Protein AF-A0A536W4J8-F1 (afdb_monomer_lite)

pLDDT: mean 83.91, std 20.07, range [29.3, 98.25]

Structure (mmCIF, N/CA/C/O backbone):
data_AF-A0A536W4J8-F1
#
_entry.id   AF-A0A536W4J8-F1
#
loop_
_atom_site.group_PDB
_atom_site.id
_atom_site.type_symbol
_atom_site.label_atom_id
_atom_site.label_alt_id
_atom_site.label_comp_id
_atom_site.label_asym_id
_atom_site.label_entity_id
_atom_site.label_seq_id
_atom_site.pdbx_PDB_ins_code
_atom_site.Cartn_x
_atom_site.Cartn_y
_atom_site.Cartn_z
_atom_site.occupancy
_atom_site.B_iso_or_equiv
_atom_site.auth_seq_id
_atom_site.auth_comp_id
_atom_site.auth_asym_id
_atom_site.auth_atom_id
_atom_site.pdbx_PDB_model_num
ATOM 1 N N . MET A 1 1 ? -1.503 -5.683 -17.234 1.00 63.97 1 MET A N 1
ATOM 2 C CA . MET A 1 1 ? -1.154 -4.342 -16.707 1.00 63.97 1 MET A CA 1
ATOM 3 C C . MET A 1 1 ? -2.261 -3.307 -16.908 1.00 63.97 1 MET A C 1
ATOM 5 O O . MET A 1 1 ? -2.510 -2.572 -15.967 1.00 63.97 1 MET A O 1
ATOM 9 N N . VAL A 1 2 ? -2.976 -3.271 -18.048 1.00 87.00 2 VAL A N 1
ATOM 10 C CA . VAL A 1 2 ? -4.055 -2.279 -18.301 1.00 87.00 2 VAL A CA 1
ATOM 11 C C . VAL A 1 2 ? -5.099 -2.215 -17.176 1.00 87.00 2 VAL A C 1
ATOM 13 O O . VAL A 1 2 ? -5.416 -1.127 -16.714 1.00 87.00 2 VAL A O 1
ATOM 16 N N . LEU A 1 3 ? -5.571 -3.365 -16.677 1.00 88.25 3 LEU A N 1
ATOM 17 C CA . LEU A 1 3 ? -6.547 -3.411 -15.578 1.00 88.25 3 LEU A CA 1
ATOM 18 C C . LEU A 1 3 ? -6.020 -2.825 -14.262 1.00 88.25 3 LEU A C 1
ATOM 20 O O . LEU A 1 3 ? -6.793 -2.218 -13.538 1.00 88.25 3 LEU A O 1
ATOM 24 N N . ASN A 1 4 ? -4.723 -2.969 -13.970 1.00 93.31 4 ASN A N 1
ATOM 25 C CA . ASN A 1 4 ? -4.130 -2.404 -12.757 1.00 93.31 4 ASN A CA 1
ATOM 26 C C . ASN A 1 4 ? -4.104 -0.877 -12.816 1.00 93.31 4 ASN A C 1
ATOM 28 O O . ASN A 1 4 ? -4.568 -0.204 -11.905 1.00 93.31 4 ASN A O 1
ATOM 32 N N . ASN A 1 5 ? -3.611 -0.337 -13.932 1.00 92.31 5 ASN A N 1
ATOM 33 C CA . ASN A 1 5 ? -3.551 1.107 -14.130 1.00 92.31 5 ASN A CA 1
ATOM 34 C C . ASN A 1 5 ? -4.962 1.707 -14.146 1.00 92.31 5 ASN A C 1
ATOM 36 O O . ASN A 1 5 ? -5.191 2.757 -13.555 1.00 92.31 5 ASN A O 1
ATOM 40 N N . LEU A 1 6 ? -5.918 1.013 -14.775 1.00 93.81 6 LEU A N 1
ATOM 41 C CA . LEU A 1 6 ? -7.320 1.414 -14.764 1.00 93.81 6 LEU A CA 1
ATOM 42 C C . LEU A 1 6 ? -7.907 1.386 -13.350 1.00 93.81 6 LEU A C 1
ATOM 44 O O . LEU A 1 6 ? -8.605 2.322 -12.986 1.00 93.81 6 LEU A O 1
ATOM 48 N N . ALA A 1 7 ? -7.617 0.355 -12.554 1.00 94.56 7 ALA A N 1
ATOM 49 C CA . ALA A 1 7 ? -8.069 0.269 -11.169 1.00 94.56 7 ALA A CA 1
ATOM 50 C C . ALA A 1 7 ? -7.541 1.432 -10.323 1.00 94.56 7 ALA A C 1
ATOM 52 O O . ALA A 1 7 ? -8.321 2.065 -9.617 1.00 94.56 7 ALA A O 1
ATOM 53 N N . TRP A 1 8 ? -6.247 1.743 -10.443 1.00 93.00 8 TRP A N 1
ATOM 54 C CA . TRP A 1 8 ? -5.626 2.863 -9.740 1.00 93.00 8 TRP A CA 1
ATOM 55 C C . TRP A 1 8 ? -6.287 4.197 -10.105 1.00 93.00 8 TRP A C 1
ATOM 57 O O . TRP A 1 8 ? -6.802 4.893 -9.235 1.00 93.00 8 TRP A O 1
ATOM 67 N N . VAL A 1 9 ? -6.362 4.519 -11.402 1.00 95.50 9 V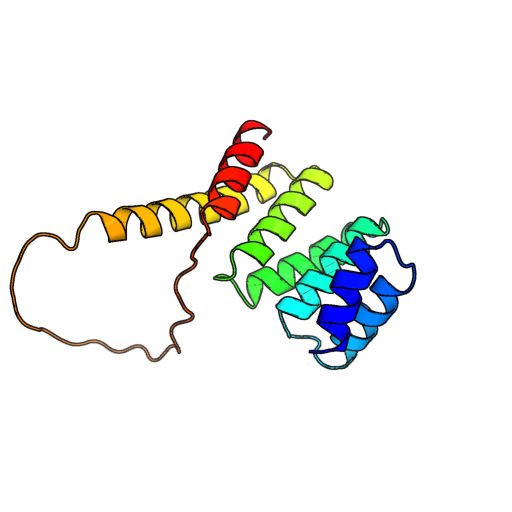AL A N 1
ATOM 68 C CA . VAL A 1 9 ? -6.960 5.779 -11.876 1.00 95.50 9 VAL A CA 1
ATOM 69 C C . VAL A 1 9 ? -8.445 5.868 -11.519 1.00 95.50 9 VAL A C 1
ATOM 71 O O . VAL A 1 9 ? -8.900 6.906 -11.049 1.00 95.50 9 VAL A O 1
ATOM 74 N N . ALA A 1 10 ? -9.205 4.784 -11.693 1.00 94.62 10 ALA A N 1
ATOM 75 C CA . ALA A 1 10 ? -10.605 4.723 -11.279 1.00 94.62 10 ALA A CA 1
ATOM 76 C C . ALA A 1 10 ? -10.750 4.970 -9.768 1.00 94.62 10 ALA A C 1
ATOM 78 O O . ALA A 1 10 ? -11.661 5.676 -9.342 1.00 94.62 10 ALA A O 1
ATOM 79 N N . GLY A 1 11 ? -9.822 4.438 -8.968 1.00 93.88 11 GLY A N 1
ATOM 80 C CA . GLY A 1 11 ? -9.745 4.664 -7.532 1.00 93.88 11 GLY A CA 1
ATOM 81 C C . GLY A 1 11 ? -9.570 6.132 -7.187 1.00 93.88 11 GLY A C 1
ATOM 82 O O . GLY A 1 11 ? -10.339 6.660 -6.385 1.00 93.88 11 GLY A O 1
ATOM 83 N N . GLU A 1 12 ? -8.606 6.800 -7.813 1.00 92.50 12 GLU A N 1
ATOM 84 C CA . GLU A 1 12 ? -8.347 8.232 -7.620 1.00 92.50 12 GLU A CA 1
ATOM 85 C C . GLU A 1 12 ? -9.549 9.098 -8.017 1.00 92.50 12 GLU A C 1
ATOM 87 O O . GLU A 1 12 ? -9.894 10.041 -7.307 1.00 92.50 12 GLU A O 1
ATOM 92 N N . LEU A 1 13 ? -10.261 8.718 -9.081 1.00 94.94 13 LEU A N 1
ATOM 93 C CA . LEU A 1 13 ? -11.487 9.387 -9.529 1.00 94.94 13 LEU A CA 1
ATOM 94 C C . LEU A 1 13 ? -12.724 9.071 -8.670 1.00 94.94 13 LEU A C 1
ATOM 96 O O . LEU A 1 13 ? -13.782 9.657 -8.887 1.00 94.94 13 LEU A O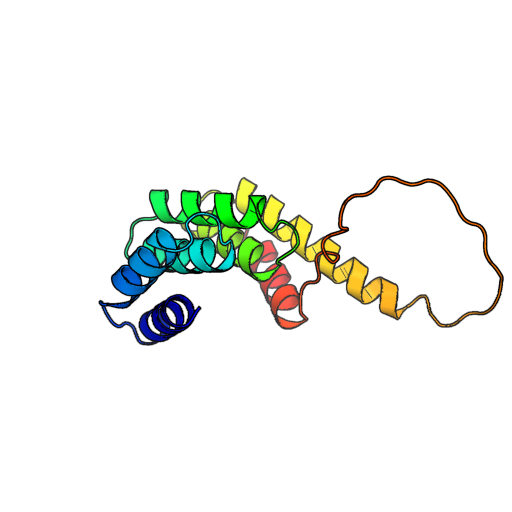 1
ATOM 100 N N . GLY A 1 14 ? -12.616 8.149 -7.709 1.00 92.31 14 GLY A N 1
ATOM 101 C CA . GLY A 1 14 ? -13.742 7.722 -6.877 1.00 92.31 14 GLY A CA 1
ATOM 102 C C . GLY A 1 14 ? -14.778 6.871 -7.620 1.00 92.31 14 GLY A C 1
ATOM 103 O O . GLY A 1 14 ? -15.915 6.763 -7.166 1.00 92.31 14 GLY A O 1
ATOM 104 N N . ASP A 1 15 ? -14.413 6.259 -8.749 1.00 94.56 15 ASP A N 1
ATOM 105 C CA . ASP A 1 15 ? -15.294 5.334 -9.457 1.00 94.56 15 ASP A CA 1
ATOM 106 C C . ASP A 1 15 ? -15.445 4.034 -8.653 1.00 94.56 15 ASP A C 1
ATOM 108 O O . ASP A 1 15 ? -14.482 3.310 -8.390 1.00 94.56 15 ASP A O 1
ATOM 112 N N . SER A 1 16 ? -16.693 3.702 -8.326 1.00 91.88 16 SER A N 1
ATOM 113 C CA . SER A 1 16 ? -17.105 2.443 -7.692 1.00 91.88 16 SER A CA 1
ATOM 114 C C . SER A 1 16 ? -16.550 1.172 -8.357 1.00 91.88 16 SER A C 1
ATOM 116 O O . SER A 1 16 ? -16.407 0.141 -7.702 1.00 91.88 16 SER A O 1
ATOM 118 N N . LYS A 1 17 ? -16.206 1.218 -9.651 1.00 94.50 17 LYS A N 1
ATOM 119 C CA . LYS A 1 17 ? -15.661 0.075 -10.397 1.00 94.50 17 LYS A CA 1
ATOM 120 C C . LYS A 1 17 ? -14.187 -0.204 -10.112 1.00 94.50 17 LYS A C 1
ATOM 122 O O . LYS A 1 17 ? -13.707 -1.269 -10.501 1.00 94.50 17 LYS A O 1
ATOM 127 N N . ALA A 1 18 ? -13.473 0.706 -9.445 1.00 96.62 18 ALA A N 1
ATOM 128 C CA . ALA A 1 18 ? -12.040 0.586 -9.180 1.00 96.62 18 ALA A CA 1
ATOM 129 C C . ALA A 1 18 ? -11.670 -0.759 -8.544 1.00 96.62 18 ALA A C 1
ATOM 131 O O . ALA A 1 18 ? -10.790 -1.465 -9.044 1.00 96.62 18 ALA A O 1
ATOM 132 N N . LEU A 1 19 ? -12.401 -1.151 -7.495 1.00 96.38 19 LEU A N 1
ATOM 133 C CA . LEU A 1 19 ? -12.161 -2.406 -6.789 1.00 96.38 19 LEU A CA 1
ATOM 134 C C . LEU A 1 19 ? -12.359 -3.617 -7.711 1.00 96.38 19 LEU A C 1
ATOM 136 O O . LEU A 1 19 ? -11.494 -4.485 -7.774 1.00 96.38 19 LEU A O 1
ATOM 140 N N . SER A 1 20 ? -13.419 -3.618 -8.525 1.00 96.75 20 SER A N 1
ATOM 141 C CA . SER A 1 20 ? -13.671 -4.696 -9.490 1.00 96.75 20 SER A CA 1
ATOM 142 C C . SER A 1 20 ? -12.543 -4.839 -10.519 1.00 96.75 20 SER A C 1
ATOM 144 O O . SER A 1 20 ? -12.183 -5.952 -10.908 1.00 96.75 20 SER A O 1
ATOM 146 N N . TYR A 1 21 ? -11.947 -3.731 -10.971 1.00 97.31 21 TYR A N 1
ATOM 147 C CA . TYR A 1 21 ? -10.793 -3.790 -11.872 1.00 97.31 21 TYR A CA 1
ATOM 148 C C . TYR A 1 21 ? -9.558 -4.380 -11.183 1.00 97.31 21 TYR A C 1
ATOM 150 O O . TYR A 1 21 ? -8.867 -5.202 -11.793 1.00 97.31 21 TYR A O 1
ATOM 158 N N . ALA A 1 22 ? -9.306 -4.018 -9.923 1.00 96.50 22 ALA A N 1
ATOM 159 C CA . ALA A 1 22 ? -8.196 -4.564 -9.146 1.00 96.50 22 ALA A CA 1
ATOM 160 C C . ALA A 1 22 ? -8.374 -6.057 -8.837 1.00 96.50 22 ALA A C 1
ATOM 162 O O . ALA A 1 22 ? -7.427 -6.826 -8.984 1.00 96.50 22 ALA A O 1
ATOM 163 N N . GLU A 1 23 ? -9.583 -6.501 -8.492 1.00 96.38 23 GLU A N 1
ATOM 164 C CA . GLU A 1 23 ? -9.903 -7.917 -8.267 1.00 96.38 23 GLU A CA 1
ATOM 165 C C . GLU A 1 23 ? -9.686 -8.757 -9.532 1.00 96.38 23 GLU A C 1
ATOM 167 O O . GLU A 1 23 ? -9.059 -9.821 -9.492 1.00 96.38 23 GLU A O 1
ATOM 172 N N . LYS A 1 24 ? -10.132 -8.252 -10.691 1.00 97.12 24 LYS A N 1
ATOM 173 C CA . LYS A 1 24 ? -9.871 -8.893 -11.989 1.00 97.12 24 LYS A CA 1
ATOM 174 C C . LYS A 1 24 ? -8.378 -8.942 -12.296 1.00 97.12 24 LYS A C 1
ATOM 176 O O . LYS A 1 24 ? -7.882 -9.973 -12.743 1.00 97.12 24 LYS A O 1
ATOM 181 N N . ALA A 1 25 ? -7.648 -7.856 -12.037 1.00 96.00 25 ALA A N 1
ATOM 182 C CA . ALA A 1 25 ? -6.198 -7.837 -12.199 1.00 96.00 25 ALA A CA 1
ATOM 183 C C . ALA A 1 25 ? -5.519 -8.876 -11.288 1.00 96.00 25 ALA A C 1
ATOM 185 O O . ALA A 1 25 ? -4.632 -9.596 -11.746 1.00 96.00 25 ALA A O 1
ATOM 186 N N . SER A 1 26 ? -5.969 -9.000 -10.036 1.00 96.12 26 SER A N 1
ATOM 187 C CA . SER A 1 26 ? -5.439 -9.959 -9.061 1.00 96.12 26 SER A CA 1
ATOM 188 C C . SER A 1 26 ? -5.742 -11.403 -9.446 1.00 96.12 26 SER A C 1
ATOM 190 O O . SER A 1 26 ? -4.869 -12.255 -9.338 1.00 96.12 26 SER A O 1
ATOM 192 N N . THR A 1 27 ? -6.921 -11.677 -10.006 1.00 96.19 27 THR A N 1
ATOM 193 C CA . THR A 1 27 ? -7.262 -13.008 -10.539 1.00 96.19 27 THR A CA 1
ATOM 194 C C . THR A 1 27 ? -6.303 -13.434 -11.654 1.00 96.19 27 THR A C 1
ATOM 196 O O . THR A 1 27 ? -5.894 -14.589 -11.717 1.00 96.19 27 THR A O 1
ATOM 199 N N . LEU A 1 28 ? -5.911 -12.499 -12.526 1.00 95.69 28 LEU A N 1
ATOM 200 C CA . LEU A 1 28 ? -4.998 -12.777 -13.639 1.00 95.69 28 LEU A CA 1
ATOM 201 C C . LEU A 1 28 ? -3.530 -12.887 -13.205 1.00 95.69 28 LEU A C 1
ATOM 203 O O . LEU A 1 28 ? -2.742 -13.552 -13.873 1.00 95.69 28 LEU A O 1
ATOM 207 N N . ALA A 1 29 ? -3.145 -12.210 -12.123 1.00 94.81 29 ALA A N 1
ATOM 208 C CA . ALA A 1 29 ? -1.769 -12.169 -11.639 1.00 94.81 29 ALA A CA 1
ATOM 209 C C . ALA A 1 29 ? -1.719 -12.024 -10.099 1.00 94.81 29 ALA A C 1
ATOM 211 O O . ALA A 1 29 ? -1.368 -10.960 -9.579 1.00 94.81 29 ALA A O 1
ATOM 212 N N . PRO A 1 30 ? -2.026 -13.102 -9.350 1.00 94.00 30 PRO A N 1
ATOM 213 C CA . PRO A 1 30 ? -2.267 -13.068 -7.896 1.00 94.00 30 PRO A CA 1
ATOM 214 C C . PRO A 1 30 ? -1.009 -12.879 -7.036 1.00 94.00 30 PRO A C 1
ATOM 216 O O . PRO A 1 30 ? -1.089 -12.728 -5.814 1.00 94.00 30 PRO A O 1
ATOM 219 N N . THR A 1 31 ? 0.165 -12.929 -7.659 1.00 94.25 31 THR A N 1
ATOM 220 C CA . THR A 1 31 ? 1.478 -12.755 -7.025 1.00 94.25 31 THR A CA 1
ATOM 221 C C . THR A 1 31 ? 2.214 -11.529 -7.554 1.00 94.25 31 THR A C 1
ATOM 223 O O . THR A 1 31 ? 3.378 -11.326 -7.225 1.00 94.25 31 THR A O 1
ATOM 226 N N . ASN A 1 32 ? 1.565 -10.696 -8.374 1.00 95.94 32 ASN A N 1
ATOM 227 C CA . ASN A 1 32 ? 2.179 -9.460 -8.831 1.00 95.94 32 ASN A CA 1
ATOM 228 C C . ASN A 1 32 ? 2.093 -8.397 -7.716 1.00 95.94 32 ASN A C 1
ATOM 230 O O . ASN A 1 32 ? 0.983 -8.029 -7.321 1.00 95.94 32 ASN A O 1
ATOM 234 N N . PRO A 1 33 ? 3.230 -7.877 -7.223 1.00 95.94 33 PRO A N 1
ATOM 235 C CA . PRO A 1 33 ? 3.254 -6.965 -6.083 1.00 95.94 33 PRO A CA 1
ATOM 236 C C . PRO A 1 33 ? 2.535 -5.639 -6.360 1.00 95.94 33 PRO A C 1
ATOM 238 O O . PRO A 1 33 ? 1.837 -5.152 -5.481 1.00 95.94 33 PRO A O 1
ATOM 241 N N . ALA A 1 34 ? 2.610 -5.092 -7.579 1.00 95.69 34 ALA A N 1
ATOM 242 C CA . ALA A 1 34 ? 1.924 -3.842 -7.927 1.00 95.69 34 ALA A CA 1
ATOM 243 C C . ALA A 1 34 ? 0.392 -3.997 -7.949 1.00 95.69 34 ALA A C 1
ATOM 245 O O . ALA A 1 34 ? -0.344 -3.073 -7.603 1.00 95.69 34 ALA A O 1
ATOM 246 N N . ILE A 1 35 ? -0.092 -5.183 -8.333 1.00 97.50 35 ILE A N 1
ATOM 247 C CA . ILE A 1 35 ? -1.525 -5.501 -8.330 1.00 97.50 35 ILE A CA 1
ATOM 248 C C . ILE A 1 35 ? -2.033 -5.713 -6.909 1.00 97.50 35 ILE A C 1
ATOM 250 O O . ILE A 1 35 ? -3.107 -5.228 -6.562 1.00 97.50 35 ILE A O 1
ATOM 254 N N . LEU A 1 36 ? -1.264 -6.420 -6.080 1.00 98.19 36 LEU A N 1
ATOM 255 C CA . LEU A 1 36 ? -1.588 -6.598 -4.666 1.00 98.19 36 LEU A CA 1
ATOM 256 C C . LEU A 1 36 ? -1.591 -5.262 -3.915 1.00 98.19 36 LEU A C 1
ATOM 258 O O . LEU A 1 36 ? -2.484 -5.037 -3.105 1.00 98.19 36 LEU A O 1
ATOM 262 N N . ASP A 1 37 ? -0.649 -4.372 -4.227 1.00 98.12 37 ASP A N 1
ATOM 263 C CA . ASP A 1 37 ? -0.594 -3.016 -3.683 1.00 98.12 37 ASP A CA 1
ATOM 264 C C . ASP A 1 37 ? -1.835 -2.193 -4.061 1.00 98.12 37 ASP A C 1
ATOM 266 O O . ASP A 1 37 ? -2.548 -1.697 -3.187 1.00 98.12 37 ASP A O 1
ATOM 270 N N . THR A 1 38 ? -2.172 -2.154 -5.356 1.00 97.62 38 THR A N 1
ATOM 271 C CA . THR A 1 38 ? -3.361 -1.443 -5.859 1.00 97.62 38 THR A CA 1
ATOM 272 C C . THR A 1 38 ? -4.648 -1.991 -5.237 1.00 97.62 38 THR A C 1
ATOM 274 O O . THR A 1 38 ? -5.485 -1.224 -4.760 1.00 97.62 38 THR A O 1
ATOM 277 N N . LEU A 1 39 ? -4.811 -3.318 -5.202 1.00 98.06 39 LEU A N 1
ATOM 278 C CA . LEU A 1 39 ? -5.970 -3.960 -4.582 1.00 98.06 39 LEU A CA 1
ATOM 279 C C . LEU A 1 39 ? -6.048 -3.643 -3.085 1.00 98.06 39 LEU A C 1
ATOM 281 O O . LEU A 1 39 ? -7.117 -3.295 -2.592 1.00 98.06 39 LEU A O 1
ATOM 285 N N . GLY A 1 40 ? -4.923 -3.722 -2.373 1.00 98.00 40 GLY A N 1
ATOM 286 C CA . GLY A 1 40 ? -4.856 -3.425 -0.948 1.00 98.00 40 GLY A CA 1
ATOM 287 C C . GLY A 1 40 ? -5.270 -1.989 -0.630 1.00 98.00 40 GLY A C 1
ATOM 288 O O . GLY A 1 40 ? -6.142 -1.773 0.208 1.00 98.00 40 GLY A O 1
ATOM 289 N N . MET A 1 41 ? -4.730 -1.012 -1.360 1.00 97.88 41 MET A N 1
ATOM 290 C CA . MET A 1 41 ? -5.096 0.402 -1.215 1.00 97.88 41 MET A CA 1
ATOM 291 C C . MET A 1 41 ? -6.590 0.657 -1.466 1.00 97.88 41 MET A C 1
ATOM 293 O O . MET A 1 41 ? -7.231 1.399 -0.716 1.00 97.88 41 MET A O 1
ATOM 297 N N . LEU A 1 42 ? -7.169 0.022 -2.491 1.00 97.75 42 LEU A N 1
ATOM 298 C CA . LEU A 1 42 ? -8.593 0.159 -2.808 1.00 97.75 42 LEU A CA 1
ATOM 299 C C . LEU A 1 42 ? -9.496 -0.498 -1.760 1.00 97.75 42 LEU A C 1
ATOM 301 O O . LEU A 1 42 ? -10.524 0.081 -1.413 1.00 97.75 42 LEU A O 1
ATOM 305 N N . LEU A 1 43 ? -9.105 -1.652 -1.215 1.00 97.75 43 LEU A N 1
ATOM 306 C CA . LEU A 1 43 ? -9.816 -2.307 -0.113 1.00 97.75 43 LEU A CA 1
ATOM 307 C C . LEU A 1 43 ? -9.856 -1.410 1.129 1.00 97.75 43 LEU A C 1
ATOM 309 O O . LEU A 1 43 ? -10.933 -1.174 1.674 1.00 97.75 43 LEU A O 1
ATOM 313 N N . VAL A 1 44 ? -8.716 -0.819 1.509 1.00 97.06 44 VAL A N 1
ATOM 314 C CA . VAL A 1 44 ? -8.634 0.142 2.624 1.00 97.06 44 VAL A CA 1
ATOM 315 C C . VAL A 1 44 ? -9.545 1.342 2.378 1.00 97.06 44 VAL A C 1
ATOM 317 O O . VAL A 1 44 ? -10.282 1.754 3.273 1.00 97.06 44 VAL A O 1
ATOM 320 N N . LYS A 1 45 ? -9.523 1.905 1.163 1.00 94.50 45 LYS A N 1
ATOM 321 C CA . LYS A 1 45 ? -10.388 3.033 0.787 1.00 94.50 45 LYS A CA 1
ATOM 322 C C . LYS A 1 45 ? -11.875 2.671 0.864 1.00 94.50 45 LYS A C 1
ATOM 324 O O . LYS A 1 45 ? -12.680 3.523 1.224 1.00 94.50 45 LYS A O 1
ATOM 329 N N . ASN A 1 46 ? -12.221 1.421 0.566 1.00 94.38 46 ASN A N 1
ATOM 330 C CA . ASN A 1 46 ? -13.583 0.897 0.627 1.00 94.38 46 ASN A CA 1
ATOM 331 C C . ASN A 1 46 ? -13.992 0.395 2.030 1.00 94.38 46 ASN A C 1
ATOM 333 O O . ASN A 1 46 ? -15.081 -0.147 2.193 1.00 94.38 46 ASN A O 1
ATOM 337 N N . GLY A 1 47 ? -13.134 0.567 3.043 1.00 94.94 47 GLY A N 1
ATOM 338 C CA . GLY A 1 47 ? -13.413 0.216 4.439 1.00 94.94 47 GLY A CA 1
ATOM 339 C C . GLY A 1 47 ? -12.991 -1.194 4.861 1.00 94.94 47 GLY A C 1
ATOM 340 O O . GLY A 1 47 ? -13.038 -1.498 6.053 1.00 94.94 47 GLY A O 1
ATOM 341 N N . ASP A 1 48 ? -12.516 -2.039 3.943 1.00 96.75 48 ASP A N 1
ATOM 342 C CA . ASP A 1 48 ? -11.988 -3.367 4.276 1.00 96.75 48 ASP A CA 1
ATOM 343 C C . ASP A 1 48 ? -10.502 -3.283 4.657 1.00 96.75 48 ASP A C 1
ATOM 345 O O . ASP A 1 48 ? -9.590 -3.642 3.906 1.00 96.75 48 ASP A O 1
ATOM 349 N N . MET A 1 49 ? -10.259 -2.748 5.856 1.00 97.38 49 MET A N 1
ATOM 350 C CA . MET A 1 49 ? -8.912 -2.556 6.396 1.00 97.38 49 MET A CA 1
ATOM 351 C C . MET A 1 49 ? -8.150 -3.880 6.547 1.00 97.38 49 MET A C 1
ATOM 353 O O . MET A 1 49 ? -6.945 -3.931 6.300 1.00 97.38 49 MET A O 1
ATOM 357 N N . ALA A 1 50 ? -8.842 -4.951 6.945 1.00 96.81 50 ALA A N 1
ATOM 358 C CA . ALA A 1 50 ? -8.223 -6.240 7.235 1.00 96.81 50 ALA A CA 1
ATOM 359 C C . ALA A 1 50 ? -7.671 -6.894 5.962 1.00 96.81 50 ALA A C 1
ATOM 361 O O . ALA A 1 50 ? -6.485 -7.228 5.908 1.00 96.81 50 ALA A O 1
ATOM 362 N N . GLN A 1 51 ? -8.495 -7.012 4.914 1.00 97.31 51 GLN A N 1
ATOM 363 C CA . GLN A 1 51 ? -8.021 -7.558 3.643 1.00 97.31 51 GLN A CA 1
ATOM 364 C C . GLN A 1 51 ? -7.001 -6.630 2.983 1.00 97.31 51 GLN A C 1
ATOM 366 O O . GLN A 1 51 ? -6.022 -7.100 2.403 1.00 97.31 51 GLN A O 1
ATOM 371 N N . GLY A 1 52 ? -7.198 -5.314 3.100 1.00 98.06 52 GLY A N 1
ATOM 372 C CA . GLY A 1 52 ? -6.263 -4.318 2.593 1.00 98.06 52 GLY A CA 1
ATOM 373 C C . GLY A 1 52 ? -4.844 -4.499 3.137 1.00 98.06 52 GLY A C 1
ATOM 374 O O . GLY A 1 52 ? -3.887 -4.592 2.362 1.00 98.06 52 GLY A O 1
ATOM 375 N N . LEU A 1 53 ? -4.716 -4.632 4.461 1.00 98.19 53 LEU A N 1
ATOM 376 C CA . LEU A 1 53 ? -3.443 -4.913 5.126 1.00 98.19 53 LEU A CA 1
ATOM 377 C C . LEU A 1 53 ? -2.831 -6.237 4.671 1.00 98.19 53 LEU A C 1
ATOM 379 O O . LEU A 1 53 ? -1.637 -6.272 4.380 1.00 98.19 53 LEU A O 1
ATOM 383 N N . GLU A 1 54 ? -3.626 -7.301 4.554 1.00 97.81 54 GLU A N 1
ATOM 384 C CA . GLU A 1 54 ? -3.135 -8.602 4.087 1.00 97.81 54 GLU A CA 1
ATOM 385 C C . GLU A 1 54 ? -2.495 -8.495 2.690 1.00 97.81 54 GLU A C 1
ATOM 387 O O . GLU A 1 54 ? -1.391 -9.003 2.458 1.00 97.81 54 GLU A O 1
ATOM 392 N N . LYS A 1 55 ? -3.149 -7.794 1.748 1.00 98.25 55 LYS A N 1
ATOM 393 C CA . LYS A 1 55 ? -2.614 -7.629 0.385 1.00 98.25 55 LYS A CA 1
ATOM 394 C C . LYS A 1 55 ? -1.360 -6.761 0.363 1.00 98.25 55 LYS A C 1
ATOM 396 O O . LYS A 1 55 ? -0.395 -7.135 -0.305 1.00 98.25 55 LYS A O 1
ATOM 401 N N . LEU A 1 56 ? -1.336 -5.666 1.123 1.00 98.25 56 LEU A N 1
ATOM 402 C CA . LEU A 1 56 ? -0.176 -4.772 1.215 1.00 98.25 56 LEU A CA 1
ATOM 403 C C . LEU A 1 56 ? 1.032 -5.448 1.872 1.00 98.25 56 LEU A C 1
ATOM 405 O O . LEU A 1 56 ? 2.151 -5.329 1.376 1.00 98.25 56 LEU A O 1
ATOM 409 N N . GLN A 1 57 ? 0.821 -6.224 2.936 1.00 97.81 57 GLN A N 1
ATOM 410 C CA . GLN A 1 57 ? 1.881 -7.013 3.566 1.00 97.81 57 GLN A CA 1
ATOM 411 C C . GLN A 1 57 ? 2.469 -8.028 2.586 1.00 97.81 57 GLN A C 1
ATOM 413 O O . GLN A 1 57 ? 3.689 -8.131 2.456 1.00 97.81 57 GLN A O 1
ATOM 418 N N . LYS A 1 58 ? 1.616 -8.744 1.844 1.00 97.75 58 LYS A N 1
ATOM 419 C CA . LYS A 1 58 ? 2.070 -9.684 0.815 1.00 97.75 58 LYS A CA 1
ATOM 420 C C . LYS A 1 58 ? 2.832 -8.974 -0.308 1.00 97.75 58 LYS A C 1
ATOM 422 O O . LYS A 1 58 ? 3.863 -9.475 -0.752 1.00 97.75 58 LYS A O 1
ATOM 427 N N . ALA A 1 59 ? 2.366 -7.805 -0.749 1.00 97.31 59 ALA A N 1
ATOM 428 C CA . ALA A 1 59 ? 3.056 -6.995 -1.750 1.00 97.31 59 ALA A CA 1
ATOM 429 C C . ALA A 1 59 ? 4.460 -6.580 -1.273 1.00 97.31 59 ALA A C 1
ATOM 431 O O . ALA A 1 59 ? 5.433 -6.780 -2.000 1.00 97.31 59 ALA A O 1
ATOM 432 N N . ALA A 1 60 ? 4.582 -6.091 -0.035 1.00 95.88 60 ALA A N 1
ATOM 433 C CA . ALA A 1 60 ? 5.855 -5.687 0.562 1.00 95.88 60 ALA A CA 1
ATOM 434 C C . ALA A 1 60 ? 6.823 -6.868 0.770 1.00 95.88 60 ALA A C 1
ATOM 436 O O . ALA A 1 60 ? 8.035 -6.700 0.661 1.00 95.88 60 ALA A O 1
ATOM 437 N N . GLN A 1 61 ? 6.309 -8.075 1.032 1.00 95.56 61 GLN A N 1
ATOM 438 C CA . GLN A 1 61 ? 7.123 -9.296 1.103 1.00 95.56 61 GLN A CA 1
ATOM 439 C C . GLN A 1 61 ? 7.663 -9.719 -0.269 1.00 95.56 61 GLN A C 1
ATOM 441 O O . GLN A 1 61 ? 8.808 -10.153 -0.372 1.00 95.56 61 GLN A O 1
ATOM 446 N N . LEU A 1 62 ? 6.850 -9.594 -1.322 1.00 94.88 62 LEU A N 1
ATOM 447 C CA . LEU A 1 62 ? 7.223 -9.969 -2.691 1.00 94.88 62 LEU A CA 1
ATOM 448 C C . LEU A 1 62 ? 8.149 -8.944 -3.354 1.00 94.88 62 LEU A C 1
ATOM 450 O O . LEU A 1 62 ? 8.962 -9.308 -4.201 1.00 94.88 62 LEU A O 1
ATOM 454 N N . ALA A 1 63 ? 8.025 -7.674 -2.975 1.00 93.44 63 ALA A N 1
ATOM 455 C CA . ALA A 1 63 ? 8.824 -6.579 -3.502 1.00 93.44 63 ALA A CA 1
ATOM 456 C C . ALA A 1 63 ? 9.380 -5.704 -2.365 1.00 93.44 63 ALA A C 1
ATOM 458 O O . ALA A 1 63 ? 9.000 -4.539 -2.221 1.00 93.44 63 ALA A O 1
ATOM 459 N N . PRO A 1 64 ? 10.311 -6.239 -1.553 1.00 91.50 64 PRO A N 1
ATOM 460 C CA . PRO A 1 64 ? 10.833 -5.555 -0.370 1.00 91.50 64 PRO A CA 1
ATOM 461 C C . PRO A 1 64 ? 11.654 -4.302 -0.691 1.00 91.50 64 PRO A C 1
ATOM 463 O O . PRO A 1 64 ? 12.018 -3.567 0.225 1.00 91.50 64 PRO A O 1
ATOM 466 N N . ASN A 1 65 ? 11.972 -4.072 -1.960 1.00 89.88 65 ASN A N 1
ATOM 467 C CA . ASN A 1 65 ? 12.732 -2.941 -2.470 1.00 89.88 65 ASN A CA 1
ATOM 468 C C . ASN A 1 65 ? 11.866 -1.877 -3.171 1.00 89.88 65 ASN A C 1
ATOM 470 O O . ASN A 1 65 ? 12.410 -0.892 -3.662 1.00 89.88 65 ASN A O 1
ATOM 474 N N . GLN A 1 66 ? 10.544 -2.050 -3.216 1.00 91.38 66 GLN A N 1
ATOM 475 C CA . GLN A 1 66 ? 9.630 -1.055 -3.772 1.00 91.38 66 GLN A CA 1
ATOM 476 C C . GLN A 1 66 ? 9.180 -0.099 -2.666 1.00 91.38 66 GLN A C 1
ATOM 478 O O . GLN A 1 66 ? 8.374 -0.462 -1.806 1.00 91.38 66 GLN A O 1
ATOM 483 N N . ALA A 1 67 ? 9.711 1.125 -2.691 1.00 93.38 67 ALA A N 1
ATOM 484 C CA . ALA A 1 67 ? 9.459 2.116 -1.650 1.00 93.38 67 ALA A CA 1
ATOM 485 C C . ALA A 1 67 ? 7.973 2.482 -1.524 1.00 93.38 67 ALA A C 1
ATOM 487 O O . ALA A 1 67 ? 7.452 2.508 -0.411 1.00 93.38 67 ALA A O 1
ATOM 488 N N . ASP A 1 68 ? 7.280 2.661 -2.652 1.00 92.94 68 ASP A N 1
ATOM 489 C CA . ASP A 1 68 ? 5.861 3.036 -2.671 1.00 92.94 68 ASP A CA 1
ATOM 490 C C . ASP A 1 68 ? 4.979 1.999 -1.963 1.00 92.94 68 ASP A C 1
ATOM 492 O O . ASP A 1 68 ? 4.141 2.354 -1.140 1.00 92.94 68 ASP A O 1
ATOM 496 N N . ILE A 1 69 ? 5.236 0.705 -2.188 1.00 95.69 69 ILE A N 1
ATOM 497 C CA . ILE A 1 69 ? 4.476 -0.390 -1.563 1.00 95.69 69 ILE A CA 1
ATOM 498 C C . ILE A 1 69 ? 4.661 -0.379 -0.041 1.00 95.69 69 ILE A C 1
ATOM 500 O O . ILE A 1 69 ? 3.702 -0.516 0.722 1.00 95.69 69 ILE A O 1
ATOM 504 N N . ARG A 1 70 ? 5.899 -0.184 0.430 1.00 96.25 70 ARG A N 1
ATOM 505 C CA . ARG A 1 70 ? 6.172 -0.058 1.870 1.00 96.25 70 ARG A CA 1
ATOM 506 C C . ARG A 1 70 ? 5.522 1.186 2.463 1.00 96.25 70 ARG A C 1
ATOM 508 O O . ARG A 1 70 ? 5.021 1.133 3.583 1.00 96.25 70 ARG A O 1
ATOM 515 N N . LEU A 1 71 ? 5.497 2.288 1.719 1.00 96.19 71 LEU A N 1
ATOM 516 C CA . LEU A 1 71 ? 4.874 3.532 2.154 1.00 96.19 71 LEU A CA 1
ATOM 517 C C . LEU A 1 71 ? 3.348 3.394 2.252 1.00 96.19 71 LEU A C 1
ATOM 519 O O . LEU A 1 71 ? 2.754 3.832 3.239 1.00 96.19 71 LEU A O 1
ATOM 523 N N . HIS A 1 72 ? 2.711 2.724 1.290 1.00 96.94 72 HIS A N 1
ATOM 524 C CA . HIS A 1 72 ? 1.291 2.371 1.342 1.00 96.94 72 HIS A CA 1
ATOM 525 C C . HIS A 1 72 ? 0.964 1.468 2.536 1.00 96.94 72 HIS A C 1
ATOM 527 O O . HIS A 1 72 ? -0.011 1.720 3.254 1.00 96.94 72 HIS A O 1
ATOM 533 N N . LEU A 1 73 ? 1.805 0.464 2.809 1.00 98.06 73 LEU A N 1
ATOM 534 C CA . LEU A 1 73 ? 1.672 -0.381 3.994 1.00 98.06 73 LEU A CA 1
ATOM 535 C C . LEU A 1 73 ? 1.793 0.444 5.284 1.00 98.06 73 LEU A C 1
ATOM 537 O O . LEU A 1 73 ? 0.910 0.364 6.135 1.00 98.06 73 LEU A O 1
ATOM 541 N N . ALA A 1 74 ? 2.820 1.286 5.410 1.00 97.31 74 ALA A N 1
ATOM 542 C CA . ALA A 1 74 ? 3.018 2.145 6.575 1.00 97.31 74 ALA A CA 1
ATOM 543 C C . ALA A 1 74 ? 1.818 3.073 6.819 1.00 97.31 74 ALA A C 1
ATOM 545 O O . ALA A 1 74 ? 1.277 3.114 7.923 1.00 97.31 74 ALA A O 1
ATOM 546 N N . LYS A 1 75 ? 1.337 3.764 5.779 1.00 96.31 75 LYS A N 1
ATOM 547 C CA . LYS A 1 75 ? 0.134 4.612 5.839 1.00 96.31 75 LYS A CA 1
ATOM 548 C C . LYS A 1 75 ? -1.096 3.842 6.307 1.00 96.31 75 LYS A C 1
ATOM 550 O O . LYS A 1 75 ? -1.893 4.356 7.090 1.00 96.31 75 LYS A O 1
ATOM 555 N N . THR A 1 76 ? -1.257 2.617 5.822 1.00 97.38 76 THR A N 1
ATOM 556 C CA . THR A 1 76 ? -2.389 1.765 6.189 1.00 97.38 76 THR A CA 1
ATOM 557 C C . THR A 1 76 ? -2.287 1.308 7.641 1.00 97.38 76 THR A C 1
ATOM 559 O O . THR A 1 76 ? -3.274 1.385 8.366 1.00 97.38 76 THR A O 1
ATOM 562 N N . LEU A 1 77 ? -1.094 0.934 8.107 1.00 97.62 77 LEU A N 1
ATOM 563 C CA . LEU A 1 77 ? -0.838 0.582 9.507 1.00 97.62 77 LEU A CA 1
ATOM 564 C C . LEU A 1 77 ? -1.125 1.757 10.456 1.00 97.62 77 LEU A C 1
ATOM 566 O O . LEU A 1 77 ? -1.757 1.559 11.491 1.00 97.62 77 LEU A O 1
ATOM 570 N N . ILE A 1 78 ? -0.768 2.990 10.070 1.00 96.62 78 ILE A N 1
ATOM 571 C CA . ILE A 1 78 ? -1.130 4.205 10.824 1.00 96.62 78 ILE A CA 1
ATOM 572 C C . ILE A 1 78 ? -2.650 4.331 10.944 1.00 96.62 78 ILE A C 1
ATOM 574 O O . ILE A 1 78 ? -3.162 4.536 12.044 1.00 96.62 78 ILE A O 1
ATOM 578 N N . LYS A 1 79 ? -3.379 4.183 9.830 1.00 95.00 79 LYS A N 1
ATOM 579 C CA . LYS A 1 79 ? -4.850 4.246 9.818 1.00 95.00 79 LYS A CA 1
ATOM 580 C C . LYS A 1 79 ? -5.493 3.127 10.641 1.00 95.00 79 LYS A C 1
ATOM 582 O O . LYS A 1 79 ? -6.540 3.350 11.238 1.00 95.00 79 LYS A O 1
ATOM 587 N N . ALA A 1 80 ? -4.873 1.950 10.679 1.00 95.06 80 ALA A N 1
ATOM 588 C CA . ALA A 1 80 ? -5.312 0.816 11.486 1.00 95.06 80 ALA A CA 1
ATOM 589 C C . ALA A 1 80 ? -4.956 0.954 12.981 1.00 95.06 80 ALA A C 1
ATOM 591 O O . ALA A 1 80 ? -5.414 0.153 13.791 1.00 95.06 80 ALA A O 1
ATOM 592 N N . GLY A 1 81 ? -4.151 1.954 13.355 1.00 95.50 81 GLY A N 1
ATOM 593 C CA . GLY A 1 81 ? -3.706 2.192 14.730 1.00 95.50 81 GLY A CA 1
ATOM 594 C C . GLY A 1 81 ? -2.460 1.404 15.147 1.00 95.50 81 GLY A C 1
ATOM 595 O O . GLY A 1 81 ? -1.959 1.616 16.252 1.00 95.50 81 GLY A O 1
ATOM 596 N N . ASP A 1 82 ? -1.901 0.559 14.274 1.00 96.25 82 ASP A N 1
ATOM 597 C CA . ASP A 1 82 ? -0.651 -0.165 14.530 1.00 96.25 82 ASP A CA 1
ATOM 598 C C . ASP A 1 82 ? 0.567 0.724 14.239 1.00 96.25 82 ASP A C 1
ATOM 600 O O . ASP A 1 82 ? 1.312 0.575 13.264 1.00 96.25 82 ASP A O 1
ATOM 604 N N . LYS A 1 83 ? 0.755 1.707 15.120 1.00 95.19 83 LYS A N 1
ATOM 605 C CA . LYS A 1 83 ? 1.851 2.676 15.046 1.00 95.19 83 LYS A CA 1
ATOM 606 C C . LYS A 1 83 ? 3.232 2.027 15.136 1.00 95.19 83 LYS A C 1
ATOM 608 O O . LYS A 1 83 ? 4.181 2.538 14.545 1.00 95.19 83 LYS A O 1
ATOM 613 N N . ALA A 1 84 ? 3.352 0.925 15.876 1.00 96.38 84 ALA A N 1
ATOM 614 C CA . ALA A 1 84 ? 4.621 0.231 16.066 1.00 96.38 84 ALA A CA 1
ATOM 615 C C . ALA A 1 84 ? 5.081 -0.426 14.759 1.00 96.38 84 ALA A C 1
ATOM 617 O O . ALA A 1 84 ? 6.218 -0.212 14.330 1.00 96.38 84 ALA A O 1
ATOM 618 N N . ALA A 1 85 ? 4.188 -1.157 14.085 1.00 95.25 85 ALA A N 1
ATOM 619 C CA . ALA A 1 85 ? 4.489 -1.732 12.780 1.00 95.25 85 ALA A CA 1
ATOM 620 C C . ALA A 1 85 ? 4.706 -0.643 11.717 1.00 95.25 85 ALA A C 1
ATOM 622 O O . ALA A 1 85 ? 5.640 -0.745 10.923 1.00 95.25 85 ALA A O 1
ATOM 623 N N . ALA A 1 86 ? 3.907 0.431 11.737 1.00 96.69 86 ALA A N 1
ATOM 624 C CA . ALA A 1 86 ? 4.093 1.557 10.824 1.00 96.69 86 ALA A CA 1
ATOM 625 C C . ALA A 1 86 ? 5.481 2.197 10.961 1.00 96.69 86 ALA A C 1
ATOM 627 O O . ALA A 1 86 ? 6.155 2.428 9.957 1.00 96.69 86 ALA A O 1
ATOM 628 N N . ARG A 1 87 ? 5.930 2.456 12.199 1.00 96.50 87 ARG A N 1
ATOM 629 C CA . ARG A 1 87 ? 7.244 3.053 12.463 1.00 96.50 87 ARG A CA 1
ATOM 630 C C . ARG A 1 87 ? 8.368 2.193 11.888 1.00 96.50 87 ARG A C 1
ATOM 632 O O . ARG A 1 87 ? 9.252 2.733 11.233 1.00 96.50 87 ARG A O 1
ATOM 639 N N . LYS A 1 88 ? 8.291 0.870 12.051 1.00 95.19 88 LYS A N 1
ATOM 640 C CA . LYS A 1 88 ? 9.282 -0.065 11.502 1.00 95.19 88 LYS A CA 1
ATOM 641 C C . LYS A 1 88 ? 9.408 0.047 9.978 1.00 95.19 88 LYS A C 1
ATOM 643 O O . LYS A 1 88 ? 10.521 0.081 9.461 1.00 95.19 88 LYS A O 1
ATOM 648 N N . GLU A 1 89 ? 8.291 0.118 9.256 1.00 94.75 89 GLU A N 1
ATOM 649 C CA . GLU A 1 89 ? 8.316 0.272 7.793 1.00 94.75 89 GLU A CA 1
ATOM 650 C C . GLU A 1 89 ? 8.889 1.633 7.366 1.00 94.75 89 GLU A C 1
ATOM 652 O O . GLU A 1 89 ? 9.684 1.712 6.428 1.00 94.75 89 GLU A O 1
ATOM 657 N N . LEU A 1 90 ? 8.544 2.704 8.085 1.00 95.00 90 LEU A N 1
ATOM 658 C CA . LEU A 1 90 ? 9.053 4.050 7.808 1.00 95.00 90 LEU A CA 1
ATOM 659 C C . LEU A 1 90 ? 10.553 4.194 8.100 1.00 95.00 90 LEU A C 1
ATOM 661 O O . LEU A 1 90 ? 11.254 4.860 7.345 1.00 95.00 90 LEU A O 1
ATOM 665 N N . GLU A 1 91 ? 11.068 3.556 9.151 1.00 93.50 91 GLU A N 1
ATOM 666 C CA . GLU A 1 91 ? 12.503 3.547 9.467 1.00 93.50 91 GLU A CA 1
ATOM 667 C C . GLU A 1 91 ? 13.324 2.874 8.360 1.00 93.50 91 GLU A C 1
ATOM 669 O O . GLU A 1 91 ? 14.378 3.381 7.975 1.00 93.50 91 GLU A O 1
ATOM 674 N N . VAL A 1 92 ? 12.817 1.776 7.787 1.00 91.38 92 VAL A N 1
ATOM 675 C CA . VAL A 1 92 ? 13.445 1.111 6.633 1.00 91.38 92 VAL A CA 1
ATOM 676 C C . VAL A 1 92 ? 13.506 2.051 5.422 1.00 91.38 92 VAL A C 1
ATOM 678 O O . VAL A 1 92 ? 14.528 2.116 4.737 1.00 91.38 92 VAL A O 1
ATOM 681 N N . LEU A 1 93 ? 12.437 2.811 5.166 1.00 92.06 93 LEU A N 1
ATOM 682 C CA . LEU A 1 93 ? 12.392 3.788 4.073 1.00 92.06 93 LEU A CA 1
ATOM 683 C C . LEU A 1 93 ? 13.310 4.998 4.310 1.00 92.06 93 LEU A C 1
ATOM 685 O O . LEU A 1 93 ? 13.961 5.473 3.376 1.00 92.06 93 LEU A O 1
ATOM 689 N N . ALA A 1 94 ? 13.405 5.475 5.552 1.00 90.44 94 ALA A N 1
ATOM 690 C CA . ALA A 1 94 ? 14.305 6.563 5.925 1.00 90.44 94 ALA A CA 1
ATOM 691 C C . ALA A 1 94 ? 15.770 6.171 5.684 1.00 90.44 94 ALA A C 1
ATOM 693 O O . ALA A 1 94 ? 16.495 6.879 4.987 1.00 90.44 94 ALA A O 1
ATOM 694 N N . GLN A 1 95 ? 16.172 4.977 6.132 1.00 86.31 95 GLN A N 1
ATOM 695 C CA . GLN A 1 95 ? 17.522 4.455 5.897 1.00 86.31 95 GLN A CA 1
ATOM 696 C C . GLN A 1 95 ? 17.842 4.334 4.401 1.00 86.31 95 GLN A C 1
ATOM 698 O O . GLN A 1 95 ? 18.948 4.655 3.975 1.00 86.31 95 GLN A O 1
ATOM 703 N N . ALA A 1 96 ? 16.882 3.905 3.578 1.00 83.19 96 ALA A N 1
ATOM 704 C CA . ALA A 1 96 ? 17.070 3.832 2.130 1.00 83.19 96 ALA A CA 1
ATOM 705 C C . ALA A 1 96 ? 17.292 5.210 1.479 1.00 83.19 96 ALA A C 1
ATOM 707 O O . ALA A 1 96 ? 18.037 5.320 0.502 1.00 83.19 96 ALA A O 1
ATOM 708 N N . SER A 1 97 ? 16.680 6.258 2.032 1.00 74.31 97 SER A N 1
ATOM 709 C CA . SER A 1 97 ? 16.860 7.645 1.586 1.00 74.31 97 SER A CA 1
ATOM 710 C C . SER A 1 97 ? 18.262 8.157 1.927 1.00 74.31 97 SER A C 1
ATOM 712 O O . SER A 1 97 ? 18.943 8.723 1.071 1.00 74.31 97 SER A O 1
ATOM 714 N N . ASP A 1 98 ? 18.740 7.866 3.139 1.00 69.25 98 ASP A N 1
ATOM 715 C CA . ASP A 1 98 ? 20.086 8.234 3.593 1.00 69.25 98 ASP A CA 1
ATOM 716 C C . ASP A 1 98 ? 21.178 7.541 2.768 1.00 69.25 98 ASP A C 1
ATOM 718 O O . ASP A 1 98 ? 22.203 8.140 2.451 1.00 69.25 98 ASP A O 1
ATOM 722 N N . GLN A 1 99 ? 20.952 6.290 2.352 1.00 64.75 99 GLN A N 1
ATOM 723 C CA . GLN A 1 99 ? 21.868 5.552 1.473 1.00 64.75 99 GLN A CA 1
ATOM 724 C C . GLN A 1 99 ? 21.907 6.124 0.048 1.00 64.75 99 GLN A C 1
ATOM 726 O O . GLN A 1 99 ? 22.960 6.112 -0.594 1.00 64.75 99 GLN A O 1
ATOM 731 N N . ALA A 1 100 ? 20.782 6.638 -0.458 1.00 62.84 100 ALA A N 1
ATOM 732 C CA . ALA A 1 100 ? 20.742 7.336 -1.742 1.00 62.84 100 ALA A CA 1
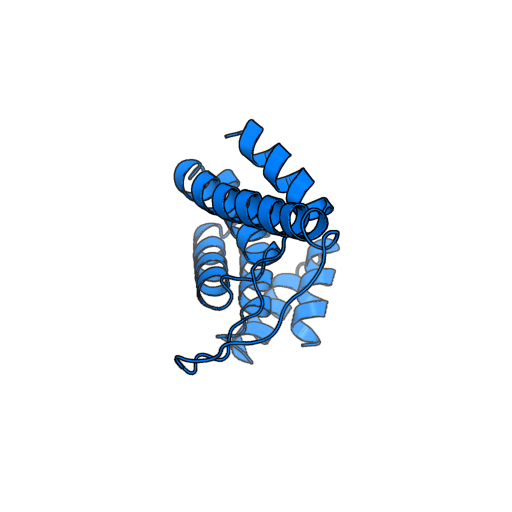ATOM 733 C C . ALA A 1 100 ? 21.475 8.689 -1.669 1.00 62.84 100 ALA A C 1
ATOM 735 O O . ALA A 1 100 ? 22.242 9.018 -2.573 1.00 62.84 100 ALA A O 1
ATOM 736 N N . ALA A 1 101 ? 21.315 9.427 -0.565 1.00 57.69 101 ALA A N 1
ATOM 737 C CA . ALA A 1 101 ? 22.019 10.685 -0.316 1.00 57.69 101 ALA A CA 1
ATOM 738 C C . ALA A 1 101 ? 23.529 10.482 -0.066 1.00 57.69 101 ALA A C 1
ATOM 740 O O . ALA A 1 101 ? 24.350 11.235 -0.586 1.00 57.69 101 ALA A O 1
ATOM 741 N N . GLY A 1 102 ? 23.910 9.430 0.667 1.00 52.22 102 GLY A N 1
ATOM 742 C CA . GLY A 1 102 ? 25.302 9.080 0.969 1.00 52.22 102 GLY A CA 1
ATOM 743 C C . GLY A 1 102 ? 26.104 8.636 -0.257 1.00 52.22 102 GLY A C 1
ATOM 744 O O . GLY A 1 102 ? 27.270 9.002 -0.385 1.00 52.22 102 GLY A O 1
ATOM 745 N N . LYS A 1 103 ? 25.472 7.944 -1.219 1.00 52.75 103 LYS A N 1
ATOM 746 C CA . LYS A 1 103 ? 26.087 7.649 -2.530 1.00 52.75 103 LYS A CA 1
ATOM 747 C C . LYS A 1 103 ? 26.344 8.897 -3.370 1.00 52.75 103 LYS A C 1
ATOM 749 O O . LYS A 1 103 ? 27.227 8.882 -4.216 1.00 52.75 103 LYS A O 1
ATOM 754 N N . SER A 1 104 ? 25.633 9.990 -3.108 1.00 42.56 104 SER A N 1
ATOM 755 C CA . SER A 1 104 ? 25.895 11.270 -3.764 1.00 42.56 104 SER A CA 1
ATOM 756 C C . SER A 1 104 ? 27.095 12.021 -3.162 1.00 42.56 104 SER A C 1
ATOM 758 O O . SER A 1 104 ? 27.505 13.035 -3.724 1.00 42.56 104 SER A O 1
ATOM 760 N N . ALA A 1 105 ? 27.675 11.540 -2.051 1.00 42.78 105 ALA A N 1
ATOM 761 C CA . ALA A 1 105 ? 28.771 12.199 -1.335 1.00 42.78 105 ALA A CA 1
ATOM 762 C C . ALA A 1 105 ? 30.134 11.473 -1.405 1.00 42.78 105 ALA A C 1
ATOM 764 O O . ALA A 1 105 ? 31.125 12.036 -0.942 1.00 42.78 105 ALA A O 1
ATOM 765 N N . THR A 1 106 ? 30.230 10.266 -1.986 1.00 43.16 106 THR A N 1
ATOM 766 C CA . THR A 1 106 ? 31.499 9.500 -2.034 1.00 43.16 106 THR A CA 1
ATOM 767 C C . THR A 1 106 ? 32.153 9.354 -3.411 1.00 43.16 106 THR A C 1
ATOM 769 O O . THR A 1 106 ? 33.305 8.933 -3.466 1.00 43.16 106 THR A O 1
ATOM 772 N N . ASP A 1 107 ? 31.533 9.794 -4.508 1.00 42.00 107 ASP A N 1
ATOM 773 C CA . ASP A 1 107 ? 32.121 9.656 -5.858 1.00 42.00 107 ASP A CA 1
ATOM 774 C C . ASP A 1 107 ? 32.966 10.872 -6.291 1.00 42.00 107 ASP A C 1
ATOM 776 O O . ASP A 1 107 ? 33.019 11.250 -7.460 1.00 42.00 107 ASP A O 1
ATOM 780 N N . ALA A 1 108 ? 33.672 11.494 -5.342 1.00 44.88 108 ALA A N 1
ATOM 781 C CA . ALA A 1 108 ? 34.627 12.567 -5.615 1.00 44.88 108 ALA A CA 1
ATOM 782 C C . ALA A 1 108 ? 35.935 12.403 -4.823 1.00 44.88 108 ALA A C 1
ATOM 784 O O . ALA A 1 108 ? 36.395 13.344 -4.179 1.00 44.88 108 ALA A O 1
ATOM 785 N N . LYS A 1 109 ? 36.559 11.216 -4.867 1.00 36.97 109 LYS A N 1
ATOM 786 C CA . LYS A 1 109 ? 38.022 11.072 -4.712 1.00 36.97 109 LYS A CA 1
ATOM 787 C C . LYS A 1 109 ? 38.521 9.691 -5.169 1.00 36.97 109 LYS A C 1
ATOM 789 O O . LYS A 1 109 ? 38.526 8.740 -4.407 1.00 36.97 109 LYS A O 1
ATOM 794 N N . GLY A 1 110 ? 38.960 9.643 -6.428 1.00 34.00 110 GLY A N 1
ATOM 795 C CA . GLY A 1 110 ? 40.184 8.984 -6.907 1.00 34.00 110 GLY A CA 1
ATOM 796 C C . GLY A 1 110 ? 40.488 7.508 -6.589 1.00 34.00 110 GLY A C 1
ATOM 797 O O . GLY A 1 110 ? 40.817 7.168 -5.463 1.00 34.00 110 GLY A O 1
ATOM 798 N N . SER A 1 111 ? 40.668 6.750 -7.684 1.00 36.06 111 SER A N 1
ATOM 799 C CA . SER A 1 111 ? 41.711 5.722 -7.902 1.00 36.06 111 SER A CA 1
ATOM 800 C C . SER A 1 111 ? 41.587 4.347 -7.222 1.00 36.06 111 SER A C 1
ATOM 802 O O . SER A 1 111 ? 41.792 4.222 -6.021 1.00 36.06 111 SER A O 1
ATOM 804 N N . GLY A 1 112 ? 41.537 3.295 -8.056 1.00 29.30 112 GLY A N 1
ATOM 805 C CA . GLY A 1 112 ? 42.317 2.071 -7.810 1.00 29.30 112 GLY A CA 1
ATOM 806 C C . GLY A 1 112 ? 41.574 0.743 -7.972 1.00 29.30 112 GLY A C 1
ATOM 807 O O . GLY A 1 112 ? 40.844 0.341 -7.081 1.00 29.30 112 GLY A O 1
ATOM 808 N N . ALA A 1 113 ? 41.819 0.092 -9.112 1.00 35.81 113 ALA A N 1
ATOM 809 C CA . ALA A 1 113 ? 41.789 -1.344 -9.421 1.00 35.81 113 ALA A CA 1
ATOM 810 C C . ALA A 1 113 ? 41.135 -2.354 -8.442 1.00 35.81 113 ALA A C 1
ATOM 812 O O . ALA A 1 113 ? 41.560 -2.521 -7.305 1.00 35.81 113 ALA A O 1
ATOM 813 N N . GLU A 1 114 ? 40.178 -3.107 -9.002 1.00 40.03 114 GLU A N 1
ATOM 814 C CA . GLU A 1 114 ? 39.931 -4.553 -8.844 1.00 40.03 114 GLU A CA 1
ATOM 815 C C . GLU A 1 114 ? 40.476 -5.287 -7.606 1.00 40.03 114 GLU A C 1
ATOM 817 O O . GLU A 1 114 ? 41.679 -5.487 -7.470 1.00 40.03 114 GLU A O 1
ATOM 822 N N . GLN A 1 115 ? 39.569 -5.937 -6.863 1.00 38.69 115 GLN A N 1
ATOM 823 C CA . GLN A 1 115 ? 39.646 -7.395 -6.719 1.00 38.69 115 GLN A CA 1
ATOM 824 C C . GLN A 1 115 ? 38.303 -8.037 -6.350 1.00 38.69 115 GLN A C 1
ATOM 826 O O . GLN A 1 115 ? 37.468 -7.502 -5.627 1.00 38.69 115 GLN A O 1
ATOM 831 N N . GLN A 1 116 ? 38.123 -9.201 -6.957 1.00 48.28 116 GLN A N 1
ATOM 832 C CA . GLN A 1 116 ? 36.906 -9.954 -7.202 1.00 48.28 116 GLN A CA 1
ATOM 833 C C . GLN A 1 116 ? 36.784 -11.138 -6.228 1.00 48.28 116 GLN A C 1
ATOM 835 O O . GLN A 1 116 ? 37.779 -11.580 -5.659 1.00 48.28 116 GLN A O 1
ATOM 840 N N . SER A 1 117 ? 35.577 -11.719 -6.180 1.00 40.66 117 SER A N 1
ATOM 841 C CA . SER A 1 117 ? 35.176 -12.998 -5.553 1.00 40.66 117 SER A CA 1
ATOM 842 C C . SER A 1 117 ? 34.697 -12.860 -4.094 1.00 40.66 117 SER A C 1
ATOM 844 O O . SER A 1 117 ? 35.367 -12.278 -3.259 1.00 40.66 117 SER A O 1
ATOM 846 N N . LEU A 1 118 ? 33.472 -13.257 -3.732 1.00 42.31 118 LEU A N 1
ATOM 847 C CA . LEU A 1 118 ? 32.863 -14.571 -3.936 1.00 42.31 118 LEU A CA 1
ATOM 848 C C . LEU A 1 118 ? 31.349 -14.482 -4.230 1.00 42.31 118 LEU A C 1
ATOM 850 O O . LEU A 1 118 ? 30.629 -13.633 -3.711 1.00 42.31 118 LEU A O 1
ATOM 854 N N . GLN A 1 119 ? 30.888 -15.400 -5.074 1.00 48.84 119 GLN A N 1
ATOM 855 C CA . GLN A 1 119 ? 29.527 -15.543 -5.582 1.00 48.84 119 GLN A CA 1
ATOM 856 C C . GLN A 1 119 ? 28.505 -15.931 -4.501 1.00 48.84 119 GLN A C 1
ATOM 858 O O . GLN A 1 119 ? 28.718 -16.876 -3.748 1.00 48.84 119 GLN A O 1
ATOM 863 N N . ALA A 1 120 ? 27.325 -15.313 -4.561 1.00 38.00 120 ALA A N 1
ATOM 864 C CA . ALA A 1 120 ? 26.065 -16.023 -4.371 1.00 38.00 120 ALA A CA 1
ATOM 865 C C . ALA A 1 120 ? 25.034 -15.438 -5.340 1.00 38.00 120 ALA A C 1
ATOM 867 O O . ALA A 1 120 ? 24.627 -14.280 -5.241 1.00 38.00 120 ALA A O 1
ATOM 868 N N . SER A 1 121 ? 24.675 -16.254 -6.323 1.00 39.81 121 SER A N 1
ATOM 869 C CA . SER A 1 121 ? 23.724 -15.994 -7.395 1.00 39.81 121 SER A CA 1
ATOM 870 C C . SER A 1 121 ? 22.308 -15.799 -6.853 1.00 39.81 121 SER A C 1
ATOM 872 O O . SER A 1 121 ? 21.483 -16.706 -6.876 1.00 39.81 121 SER A O 1
ATOM 874 N N . ILE A 1 122 ? 22.018 -14.593 -6.385 1.00 46.12 122 ILE A N 1
ATOM 875 C CA . ILE A 1 122 ? 20.658 -14.088 -6.248 1.00 46.12 122 ILE A CA 1
ATOM 876 C C . ILE A 1 122 ? 20.573 -12.979 -7.285 1.00 46.12 122 ILE A C 1
ATOM 878 O O . ILE A 1 122 ? 21.403 -12.070 -7.256 1.00 46.12 122 ILE A O 1
ATOM 882 N N . ALA A 1 123 ? 19.630 -13.058 -8.226 1.00 42.72 123 ALA A N 1
ATOM 883 C CA . ALA A 1 123 ? 19.272 -11.912 -9.054 1.00 42.72 123 ALA A CA 1
ATOM 884 C C . ALA A 1 123 ? 18.996 -10.742 -8.099 1.00 42.72 123 ALA A C 1
ATOM 886 O O . ALA A 1 123 ? 17.978 -10.723 -7.409 1.00 42.72 123 ALA A O 1
ATOM 887 N N . LYS A 1 124 ? 19.985 -9.855 -7.943 1.00 47.25 124 LYS A N 1
ATOM 888 C CA . LYS A 1 124 ? 20.010 -8.864 -6.873 1.00 47.25 124 LYS A CA 1
ATOM 889 C C . LYS A 1 124 ? 18.972 -7.826 -7.248 1.00 47.25 124 LYS A C 1
ATOM 891 O O . LYS A 1 124 ? 19.231 -6.969 -8.090 1.00 47.25 124 LYS A O 1
ATOM 896 N N . ALA A 1 125 ? 17.777 -7.978 -6.680 1.00 52.00 125 ALA A N 1
ATOM 897 C CA . ALA A 1 125 ? 16.720 -6.992 -6.779 1.00 52.00 125 ALA A CA 1
ATOM 898 C C . ALA A 1 125 ? 17.340 -5.605 -6.527 1.00 52.00 125 ALA A C 1
ATOM 900 O O . ALA A 1 125 ? 18.212 -5.492 -5.651 1.00 52.00 125 ALA A O 1
ATOM 901 N N . PRO A 1 126 ? 16.977 -4.579 -7.319 1.00 61.78 126 PRO A N 1
ATOM 902 C CA . PRO A 1 126 ? 17.586 -3.265 -7.188 1.00 61.78 126 PRO A CA 1
ATOM 903 C C . PRO A 1 126 ? 17.493 -2.794 -5.732 1.00 61.78 126 PRO A C 1
ATOM 905 O O . PRO A 1 126 ? 16.535 -3.155 -5.041 1.00 61.78 126 PRO A O 1
ATOM 908 N N . PRO A 1 127 ? 18.491 -2.050 -5.233 1.00 74.38 127 PRO A N 1
ATOM 909 C CA . PRO A 1 127 ? 18.447 -1.540 -3.870 1.00 74.38 127 PRO A CA 1
ATOM 910 C C . PRO A 1 127 ? 17.154 -0.747 -3.658 1.00 74.38 127 PRO A C 1
ATOM 912 O O . PRO A 1 127 ? 16.692 -0.072 -4.574 1.00 74.38 127 PRO A O 1
ATOM 915 N N . LEU A 1 128 ? 16.574 -0.838 -2.459 1.00 83.06 128 LEU A N 1
ATOM 916 C CA . LEU A 1 128 ? 15.453 0.014 -2.072 1.00 83.06 128 LEU A CA 1
ATOM 917 C C . LEU A 1 128 ? 15.893 1.474 -2.224 1.00 83.06 128 LEU A C 1
ATOM 919 O O . LEU A 1 128 ? 16.866 1.891 -1.598 1.00 83.06 128 LEU A O 1
A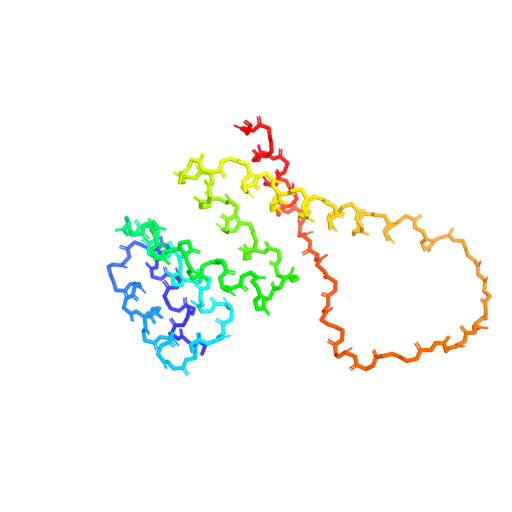TOM 923 N N . THR A 1 129 ? 15.194 2.228 -3.067 1.00 79.94 129 THR A N 1
ATOM 924 C CA . THR A 1 129 ? 15.422 3.662 -3.262 1.00 79.94 129 THR A CA 1
ATOM 925 C C . THR A 1 129 ? 14.118 4.398 -3.029 1.00 79.94 129 THR A C 1
ATOM 927 O O . THR A 1 129 ? 13.109 4.076 -3.652 1.00 79.94 129 THR A O 1
ATOM 930 N N . CYS A 1 130 ? 14.144 5.385 -2.144 1.00 82.19 130 CYS A N 1
ATOM 931 C CA . CYS A 1 130 ? 13.014 6.263 -1.870 1.00 82.19 130 CYS A CA 1
ATOM 932 C C . CYS A 1 130 ? 13.262 7.582 -2.615 1.00 82.19 130 CYS A C 1
ATOM 934 O O . CYS A 1 130 ? 14.348 8.157 -2.524 1.00 82.19 130 CYS A O 1
ATOM 936 N N . SER A 1 131 ? 12.292 8.011 -3.427 1.00 81.31 131 SER A N 1
ATOM 937 C CA . SER A 1 131 ? 12.340 9.297 -4.130 1.00 81.31 131 SER A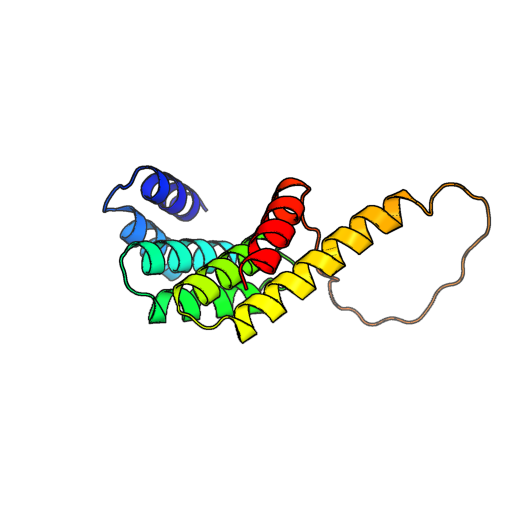 CA 1
ATOM 938 C C . SER A 1 131 ? 12.334 10.469 -3.133 1.00 81.31 131 SER A C 1
ATOM 940 O O . SER A 1 131 ? 11.957 10.277 -1.976 1.00 81.31 131 SER A O 1
ATOM 942 N N . PRO A 1 132 ? 12.705 11.698 -3.541 1.00 81.94 132 PRO A N 1
ATOM 943 C CA . PRO A 1 132 ? 12.635 12.866 -2.657 1.00 81.94 132 PRO A CA 1
ATOM 944 C C . PRO A 1 132 ? 11.241 13.087 -2.051 1.00 81.94 132 PRO A C 1
ATOM 946 O O . PRO A 1 132 ? 11.130 13.390 -0.864 1.00 81.94 132 PRO A O 1
ATOM 949 N N . ASP A 1 133 ? 10.187 12.862 -2.841 1.00 84.88 133 ASP A N 1
ATOM 950 C CA . ASP A 1 133 ? 8.798 12.966 -2.383 1.00 84.88 133 ASP A CA 1
ATOM 951 C C . ASP A 1 133 ? 8.468 11.886 -1.344 1.00 84.88 133 ASP A C 1
ATOM 953 O O . ASP A 1 133 ? 7.914 12.186 -0.286 1.00 84.88 133 ASP A O 1
ATOM 957 N N . CYS A 1 134 ? 8.893 10.643 -1.603 1.00 88.25 134 CYS A N 1
ATOM 958 C CA . CYS A 1 134 ? 8.800 9.544 -0.643 1.00 88.25 134 CYS A CA 1
ATOM 959 C C . CYS A 1 134 ? 9.534 9.893 0.666 1.00 88.25 134 CYS A C 1
ATOM 961 O O . CYS A 1 134 ? 8.976 9.714 1.746 1.00 88.25 134 CYS A O 1
ATOM 963 N N . ALA A 1 135 ? 10.745 10.453 0.599 1.00 88.19 135 ALA A N 1
ATOM 964 C CA . ALA A 1 135 ? 11.547 10.777 1.779 1.00 88.19 135 ALA A CA 1
ATOM 965 C C . ALA A 1 135 ? 10.908 11.894 2.621 1.00 88.19 135 ALA A C 1
ATOM 967 O O . ALA A 1 135 ? 10.849 11.796 3.851 1.00 88.19 135 ALA A O 1
ATOM 968 N N . ALA A 1 136 ? 10.383 12.933 1.965 1.00 88.50 136 ALA A N 1
ATOM 969 C CA . ALA A 1 136 ? 9.656 14.012 2.625 1.00 88.50 136 ALA A CA 1
ATOM 970 C C . ALA A 1 136 ? 8.401 13.490 3.341 1.00 88.50 136 ALA A C 1
ATOM 972 O O . ALA A 1 136 ? 8.140 13.857 4.491 1.00 88.50 136 ALA A O 1
ATOM 973 N N . GLU A 1 137 ? 7.654 12.595 2.692 1.00 93.38 137 GLU A N 1
ATOM 974 C CA . GLU A 1 137 ? 6.465 11.986 3.279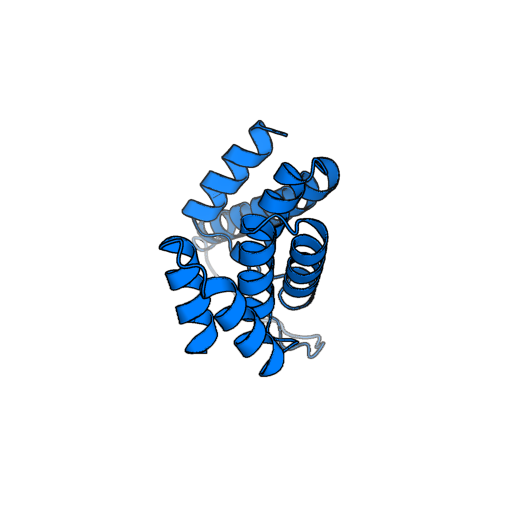 1.00 93.38 137 GLU A CA 1
ATOM 975 C C . GLU A 1 137 ? 6.807 11.062 4.457 1.00 93.38 137 GLU A C 1
ATOM 977 O O . GLU A 1 137 ? 6.182 11.155 5.515 1.00 93.38 137 GLU A O 1
ATOM 982 N N . VAL A 1 138 ? 7.842 10.229 4.332 1.00 93.06 138 VAL A N 1
ATOM 983 C CA . VAL A 1 138 ? 8.329 9.365 5.419 1.00 93.06 138 VAL A CA 1
ATOM 984 C C . VAL A 1 138 ? 8.716 10.195 6.645 1.00 93.06 138 VAL A C 1
ATOM 986 O O . VAL A 1 138 ? 8.293 9.887 7.763 1.00 93.06 138 VAL A O 1
ATOM 989 N N . ALA A 1 139 ? 9.453 11.291 6.445 1.00 91.56 139 ALA A N 1
ATOM 990 C CA . ALA A 1 139 ? 9.842 12.196 7.522 1.00 91.56 139 ALA A CA 1
ATOM 991 C C . ALA A 1 139 ? 8.636 12.886 8.183 1.00 91.56 139 ALA A C 1
ATOM 993 O O . ALA A 1 139 ? 8.653 13.127 9.393 1.00 91.56 139 ALA A O 1
ATOM 994 N N . ALA A 1 140 ? 7.590 13.209 7.417 1.00 92.88 140 ALA A N 1
ATOM 995 C CA . ALA A 1 140 ? 6.355 13.763 7.959 1.00 92.88 140 ALA A CA 1
ATOM 996 C C . ALA A 1 140 ? 5.601 12.727 8.806 1.00 92.88 140 ALA A C 1
ATOM 998 O O . ALA A 1 140 ? 5.227 13.025 9.940 1.00 92.88 140 ALA A O 1
ATOM 999 N N . LEU A 1 141 ? 5.435 11.500 8.303 1.00 92.75 141 LEU A N 1
ATOM 1000 C CA . LEU A 1 141 ? 4.711 10.433 8.996 1.00 92.75 141 LEU A CA 1
ATOM 1001 C C . LEU A 1 141 ? 5.399 10.021 10.304 1.00 92.75 141 LEU A C 1
ATOM 1003 O O . LEU A 1 141 ? 4.723 9.892 11.325 1.00 92.75 141 LEU A O 1
ATOM 1007 N N . LEU A 1 142 ? 6.731 9.909 10.321 1.00 91.81 142 LEU A N 1
ATOM 1008 C CA . LEU A 1 142 ? 7.489 9.579 11.537 1.00 91.81 142 LEU A CA 1
ATOM 1009 C C . LEU A 1 142 ? 7.273 10.583 12.679 1.00 91.81 142 LEU A C 1
ATOM 1011 O O . LEU A 1 142 ? 7.267 10.184 13.838 1.00 91.81 142 LEU A O 1
ATOM 1015 N N . LYS A 1 143 ? 7.043 11.867 12.374 1.00 91.12 143 LYS A N 1
ATOM 1016 C CA . LYS A 1 143 ? 6.762 12.902 13.388 1.00 91.12 143 LYS A CA 1
ATOM 1017 C C . LYS A 1 143 ? 5.370 12.782 14.010 1.00 91.12 143 LYS A C 1
ATOM 1019 O O . LYS A 1 143 ? 5.137 13.339 15.077 1.00 91.12 143 LYS A O 1
ATOM 1024 N N . THR A 1 144 ? 4.441 12.101 13.338 1.00 86.69 144 THR A N 1
ATOM 1025 C CA . THR A 1 144 ? 3.050 11.926 13.799 1.00 86.69 144 THR A CA 1
ATOM 1026 C C . THR A 1 144 ? 2.837 10.670 14.648 1.00 86.69 144 THR A C 1
ATOM 1028 O O . THR A 1 144 ? 1.764 10.490 15.238 1.00 86.69 144 THR A O 1
ATOM 1031 N N . LEU A 1 145 ? 3.844 9.792 14.696 1.00 86.25 145 LEU A N 1
ATOM 1032 C CA . LEU A 1 145 ? 3.814 8.515 15.402 1.00 86.25 145 LEU A CA 1
ATOM 1033 C C . LEU A 1 145 ? 4.294 8.641 16.840 1.00 86.25 145 LEU A C 1
ATOM 1035 O O . LEU A 1 145 ? 3.452 8.360 17.723 1.00 86.25 145 LEU A O 1
#

Sequence (145 aa):
MVLNNLAWVAGELGDSKALSYAEKASTLAPTNPAILDTLGMLLVKNGDMAQGLEKLQKAAQLAPNQADIRLHLAKTLIKAGDKAAARKELEVLAQASDQAAGKSATDAKGSGAEQQSLQASIAKAPPLTCSPDCAAEVAALLKTL

Foldseek 3Di:
DVLLVVLQVCLVVVNPCSLVSLVVVCVVPVQALSSLLSNLLSCVVVVNLPSSLVSLVSSCVSCVQELVSLQSNLVSCVVVVVPVSSLVSLVLQLVQAVVVVVVVVPPPDDDDDDDDDDDDDDPPRPHRHADPVSNVVSVVSNVVD

Radius of gyration: 18.0 Å; chains: 1; bounding box: 59×30×34 Å

Secondary structure (DSSP, 8-state):
-HHHHHHHHHHHTT-TTHHHHHHHHHHH-TT-HHHHHHHHHHHHHTT-HHHHHHHHHHHHHH-TT-HHHHHHHHHHHHHHT-HHHHHHHHHHHHHHHHHHHHHTSSSSS----------------PPP---HHHHHHHHHHHHH-